Protein AF-A0A0B2VQC7-F1 (afdb_monomer_lite)

Secondary structure (DSSP, 8-state):
----HHHHHHHHTB-TTT--B-SSHHHHHHHHHSHHHHHHHHHH-TT--EEETTTTEEES-HHHHHHHHHSHHHHHHHHHHHHHHHHHHH--S------TT------------------------------

pLDDT: mean 71.39, std 21.69, range [33.34, 95.0]

Radius of gyration: 21.94 Å; chains: 1; bounding box: 39×38×88 Å

Foldseek 3Di:
DPCDPVNVQQVQQADPQVRDGDPHNLRSLVVLLDLVVVVSQCVVDVQDWRANPLVRDIDRDSVVSVVVCVDPVNVVSNVVSVVVVVVVVPDDDDDDDDDPPPPPDPDDDDDPDDDPDDPPDDDDDDDDDDD

Sequence (131 aa):
MVVDEECFLQMMNRCAVCKENYSSIWAKREHDASMIHHVRLQQASVDCEHVCRICKFICKELSEYSKHIDSSVHKEKLAHVRMRRAVFEDISEDSTIPPFEDIVWKQEGRSIERGCKSESSRRGTLSGEIA

Structure (mmCIF, N/CA/C/O backbone):
data_AF-A0A0B2VQC7-F1
#
_entry.id   AF-A0A0B2VQC7-F1
#
loop_
_atom_site.group_PDB
_atom_site.id
_atom_site.type_symbol
_atom_site.label_atom_id
_atom_site.label_alt_id
_atom_site.label_comp_id
_atom_site.label_asym_id
_atom_site.label_entity_id
_atom_site.label_seq_id
_atom_site.pdbx_PDB_ins_code
_atom_site.Cartn_x
_atom_site.Cartn_y
_atom_site.Cartn_z
_atom_site.occupancy
_at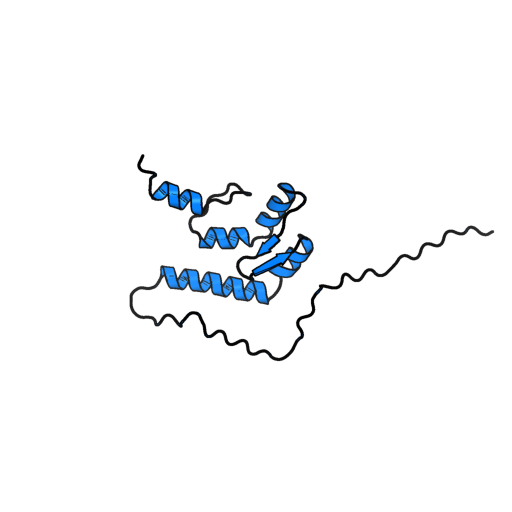om_site.B_iso_or_equiv
_atom_site.auth_seq_id
_atom_site.auth_comp_id
_atom_site.auth_asym_id
_atom_site.auth_atom_id
_atom_site.pdbx_PDB_model_num
ATOM 1 N N . MET A 1 1 ? -8.725 10.895 -30.157 1.00 44.66 1 MET A N 1
ATOM 2 C CA . MET A 1 1 ? -8.247 11.281 -28.815 1.00 44.66 1 MET A CA 1
ATOM 3 C C . MET A 1 1 ? -7.067 10.385 -28.512 1.00 44.66 1 MET A C 1
ATOM 5 O O . MET A 1 1 ? -7.273 9.236 -28.149 1.00 44.66 1 MET A O 1
ATOM 9 N N . VAL A 1 2 ? -5.855 10.850 -28.810 1.00 52.19 2 VAL A N 1
ATOM 10 C CA . VAL A 1 2 ? -4.639 10.126 -28.432 1.00 52.19 2 VAL A CA 1
ATOM 11 C C . VAL A 1 2 ? -4.465 10.448 -26.957 1.00 52.19 2 VAL A C 1
ATOM 13 O O . VAL A 1 2 ? -4.198 11.595 -26.611 1.00 52.19 2 VAL A O 1
ATOM 16 N N . VAL A 1 3 ? -4.788 9.508 -26.074 1.00 52.94 3 VAL A N 1
ATOM 17 C CA . VAL A 1 3 ? -4.297 9.621 -24.702 1.00 52.94 3 VAL A CA 1
ATOM 18 C C . VAL A 1 3 ? -2.798 9.412 -24.813 1.00 52.94 3 VAL A C 1
ATOM 20 O O . VAL A 1 3 ? -2.363 8.336 -25.212 1.00 52.94 3 VAL A O 1
ATOM 23 N N . ASP A 1 4 ? -2.043 10.483 -24.589 1.00 65.75 4 ASP A N 1
ATOM 24 C CA . ASP A 1 4 ? -0.586 10.457 -24.597 1.00 65.75 4 ASP A CA 1
ATOM 25 C C . ASP A 1 4 ? -0.104 9.274 -23.750 1.00 65.75 4 ASP A C 1
ATOM 27 O O . ASP A 1 4 ? -0.580 9.080 -22.625 1.00 65.75 4 ASP A O 1
ATOM 31 N N . GLU A 1 5 ? 0.792 8.450 -24.293 1.00 60.59 5 GLU A N 1
ATOM 32 C CA . GLU A 1 5 ? 1.304 7.253 -23.611 1.00 60.59 5 GLU A CA 1
ATOM 33 C C . GLU A 1 5 ? 1.952 7.630 -22.265 1.00 60.59 5 GLU A C 1
ATOM 35 O O . GLU A 1 5 ? 1.800 6.930 -21.259 1.00 60.59 5 GLU A O 1
ATOM 40 N N . GLU A 1 6 ? 2.535 8.831 -22.203 1.00 61.19 6 GLU A N 1
ATOM 41 C CA . GLU A 1 6 ? 3.035 9.457 -20.980 1.00 61.19 6 GLU A CA 1
ATOM 42 C C . GLU A 1 6 ? 1.928 9.707 -19.941 1.00 61.19 6 GLU A C 1
ATOM 44 O O . GLU A 1 6 ? 2.123 9.468 -18.748 1.00 61.19 6 GLU A O 1
ATOM 49 N N . CYS A 1 7 ? 0.729 10.107 -20.372 1.00 64.50 7 CYS A N 1
ATOM 50 C CA . CYS A 1 7 ? -0.413 10.364 -19.493 1.00 64.50 7 CYS A CA 1
ATOM 51 C C . CYS A 1 7 ? -0.951 9.067 -18.861 1.00 64.50 7 CYS A C 1
ATOM 53 O O . CYS A 1 7 ? -1.346 9.049 -17.690 1.00 64.50 7 CYS A O 1
ATOM 55 N N . PHE A 1 8 ? -0.914 7.954 -19.603 1.00 63.12 8 PHE A N 1
ATOM 56 C CA . PHE A 1 8 ? -1.312 6.642 -19.088 1.00 63.12 8 PHE A CA 1
ATOM 57 C C . PHE A 1 8 ? -0.339 6.128 -18.017 1.00 63.12 8 PHE A C 1
ATOM 59 O O . PHE A 1 8 ? -0.763 5.685 -16.944 1.00 63.12 8 PHE A O 1
ATOM 66 N N . LEU A 1 9 ? 0.970 6.251 -18.255 1.00 63.66 9 LEU A N 1
ATOM 67 C CA . LEU A 1 9 ? 1.993 5.887 -17.270 1.00 63.66 9 LEU A CA 1
ATOM 68 C C . LEU A 1 9 ? 1.904 6.760 -16.009 1.00 63.66 9 LEU A C 1
ATOM 70 O O . LEU A 1 9 ? 2.019 6.256 -14.886 1.00 63.66 9 LEU A O 1
ATOM 74 N N . GLN A 1 10 ? 1.609 8.049 -16.173 1.00 63.91 10 GLN A N 1
ATOM 75 C CA . GLN A 1 10 ? 1.434 8.988 -15.066 1.00 63.91 10 GLN A CA 1
ATOM 76 C C . GLN A 1 10 ? 0.193 8.664 -14.213 1.00 63.91 10 GLN A C 1
ATOM 78 O O . GLN A 1 10 ? 0.244 8.769 -12.987 1.00 63.91 10 GLN A O 1
ATOM 83 N N . MET A 1 11 ? -0.895 8.183 -14.826 1.00 67.25 11 MET A N 1
ATOM 84 C CA . MET A 1 11 ? -2.080 7.689 -14.110 1.00 67.25 11 MET A CA 1
ATOM 85 C C . MET A 1 11 ? -1.753 6.459 -13.248 1.00 67.25 11 MET A C 1
ATOM 87 O O . MET A 1 11 ? -2.153 6.377 -12.084 1.00 67.25 11 MET A O 1
ATOM 91 N N . MET A 1 12 ? -0.995 5.506 -13.793 1.00 75.06 12 MET A N 1
ATOM 92 C CA . MET A 1 12 ? -0.669 4.246 -13.112 1.00 75.06 12 MET A CA 1
ATOM 93 C C . MET A 1 12 ? 0.280 4.446 -11.924 1.00 75.06 12 MET A C 1
ATOM 95 O O . MET A 1 12 ? 0.162 3.752 -10.905 1.00 75.06 12 MET A O 1
ATOM 99 N N . ASN A 1 13 ? 1.155 5.450 -12.009 1.00 86.38 13 ASN A N 1
ATOM 100 C CA . ASN A 1 13 ? 2.127 5.788 -10.972 1.00 86.38 13 ASN A CA 1
ATOM 101 C C . ASN A 1 13 ? 1.636 6.856 -9.984 1.00 86.38 13 ASN A C 1
ATOM 103 O O . ASN A 1 13 ? 2.400 7.280 -9.122 1.00 86.38 13 ASN A O 1
ATOM 107 N N . ARG A 1 14 ? 0.364 7.260 -10.043 1.00 89.88 14 ARG A N 1
ATOM 108 C CA . ARG A 1 14 ? -0.238 8.159 -9.053 1.00 89.88 14 ARG A CA 1
ATOM 109 C C . ARG A 1 14 ? -0.890 7.384 -7.912 1.00 89.88 14 ARG A C 1
ATOM 111 O O . ARG A 1 14 ? -1.577 6.379 -8.129 1.00 89.88 14 ARG A O 1
ATOM 118 N N . CYS A 1 15 ? -0.708 7.846 -6.679 1.00 92.56 15 CYS A N 1
ATOM 119 C CA . CYS A 1 15 ? -1.456 7.347 -5.528 1.00 92.56 15 CYS A CA 1
ATOM 120 C C . CYS A 1 15 ? -2.810 8.062 -5.417 1.00 92.56 15 CYS A C 1
ATOM 122 O O . CYS A 1 15 ? -2.878 9.286 -5.314 1.00 92.56 15 CYS A O 1
ATOM 124 N N . ALA A 1 16 ? -3.907 7.301 -5.398 1.00 89.94 16 ALA A N 1
ATOM 125 C CA . ALA A 1 16 ? -5.255 7.865 -5.323 1.00 89.94 16 ALA A CA 1
ATOM 126 C C . ALA A 1 16 ? -5.569 8.507 -3.960 1.00 89.94 16 ALA A C 1
ATOM 128 O O . ALA A 1 16 ? -6.356 9.452 -3.912 1.00 89.94 16 ALA A O 1
ATOM 129 N N . VAL A 1 17 ? -4.943 8.021 -2.885 1.00 91.44 17 VAL A N 1
ATOM 130 C CA . VAL A 1 17 ? -5.133 8.513 -1.510 1.00 91.44 17 VAL A CA 1
ATOM 131 C C . VAL A 1 17 ? -4.253 9.735 -1.260 1.00 91.44 17 VAL A C 1
ATOM 133 O O . VAL A 1 17 ? -4.744 10.798 -0.904 1.00 91.44 17 VAL A O 1
ATOM 136 N N . CYS A 1 18 ? -2.951 9.604 -1.523 1.00 93.12 18 CYS A N 1
ATOM 137 C CA . CYS A 1 18 ? -1.961 10.642 -1.233 1.00 93.12 18 CYS A CA 1
ATOM 138 C C . CYS A 1 18 ? -1.866 11.726 -2.314 1.00 93.12 18 CYS A C 1
ATOM 140 O O . CYS A 1 18 ? -1.226 12.744 -2.092 1.00 93.12 18 CYS A O 1
ATOM 142 N N . LYS A 1 19 ? -2.472 11.504 -3.489 1.00 91.94 19 LYS A N 1
ATOM 143 C CA . LYS A 1 19 ? -2.429 12.379 -4.677 1.00 91.94 19 LYS A CA 1
ATOM 144 C C . LYS A 1 19 ? -1.026 12.657 -5.238 1.00 91.94 19 LYS A C 1
ATOM 146 O O . LYS A 1 19 ? -0.921 13.442 -6.177 1.00 91.94 19 LYS A O 1
ATOM 151 N N . GLU A 1 20 ? -0.006 11.968 -4.733 1.00 90.50 20 GLU A N 1
ATOM 152 C CA . GLU A 1 20 ? 1.392 12.030 -5.167 1.00 90.50 20 GLU A CA 1
ATOM 153 C C . GLU A 1 20 ? 1.638 11.199 -6.437 1.00 90.50 20 GLU A C 1
ATOM 155 O O . GLU A 1 20 ? 1.024 10.144 -6.629 1.00 90.50 20 GLU A O 1
ATOM 160 N N . ASN A 1 21 ? 2.547 11.683 -7.287 1.00 91.44 21 ASN A N 1
ATOM 161 C CA . ASN A 1 21 ? 3.010 11.007 -8.498 1.00 91.44 21 ASN A CA 1
ATOM 162 C C . ASN A 1 21 ? 4.392 10.395 -8.249 1.00 91.44 21 ASN A C 1
ATOM 164 O O . ASN A 1 21 ? 5.263 11.060 -7.688 1.00 91.44 21 ASN A O 1
ATOM 168 N N . TYR A 1 22 ? 4.607 9.167 -8.716 1.00 88.56 22 TYR A N 1
ATOM 169 C CA . TYR A 1 22 ? 5.895 8.480 -8.635 1.00 88.56 22 TYR A CA 1
ATOM 170 C C . TYR A 1 22 ? 6.512 8.301 -10.022 1.00 88.56 22 TYR A C 1
ATOM 172 O O . TYR A 1 22 ? 5.805 8.180 -11.021 1.00 88.56 22 TYR A O 1
ATOM 180 N N . SER A 1 23 ? 7.843 8.257 -10.082 1.00 84.44 23 SER A N 1
ATOM 181 C CA . SER A 1 23 ? 8.593 8.045 -11.326 1.00 84.44 23 SER A CA 1
ATOM 182 C C . SER A 1 23 ? 8.453 6.625 -11.882 1.00 84.44 23 SER A C 1
ATOM 184 O O . SER A 1 23 ? 8.648 6.411 -13.072 1.00 84.44 23 SER A O 1
ATOM 186 N N . SER A 1 24 ? 8.097 5.647 -11.043 1.00 83.44 24 SER A N 1
ATOM 187 C CA . SER A 1 24 ? 7.913 4.255 -11.456 1.00 83.44 24 SER A CA 1
ATOM 188 C C . SER A 1 24 ? 6.873 3.521 -10.612 1.00 83.44 24 SER A C 1
ATOM 190 O O . SER A 1 24 ? 6.574 3.893 -9.470 1.00 83.44 24 SER A O 1
ATOM 192 N N . ILE A 1 25 ? 6.369 2.406 -11.149 1.00 82.88 25 ILE A N 1
ATOM 193 C CA . ILE A 1 25 ? 5.442 1.520 -10.434 1.00 82.88 25 ILE A CA 1
ATOM 194 C C . ILE A 1 25 ? 6.081 0.928 -9.170 1.00 82.88 25 ILE A C 1
ATOM 196 O O . ILE A 1 25 ? 5.390 0.672 -8.185 1.00 82.88 25 ILE A O 1
ATOM 200 N N . TRP A 1 26 ? 7.403 0.736 -9.166 1.00 83.75 26 TRP A N 1
ATOM 201 C CA . TRP A 1 26 ? 8.147 0.256 -8.003 1.00 83.75 26 TRP A CA 1
ATOM 202 C C . TRP A 1 26 ? 8.239 1.314 -6.908 1.00 83.75 26 TRP A C 1
ATOM 204 O O . TRP A 1 26 ? 7.986 0.995 -5.749 1.00 83.75 26 TRP A O 1
ATOM 214 N N . ALA A 1 27 ? 8.527 2.568 -7.271 1.00 86.69 27 ALA A N 1
ATOM 215 C CA . ALA A 1 27 ? 8.498 3.686 -6.331 1.00 86.69 27 ALA A CA 1
ATOM 216 C C . ALA A 1 27 ? 7.099 3.851 -5.713 1.00 86.69 27 ALA A C 1
ATOM 218 O O . ALA A 1 27 ? 6.971 3.984 -4.497 1.00 86.69 27 ALA A O 1
ATOM 219 N N . LYS A 1 28 ? 6.040 3.708 -6.520 1.00 89.19 28 LYS A N 1
ATOM 220 C CA . LYS A 1 28 ? 4.665 3.682 -6.009 1.00 89.19 28 LYS A CA 1
ATOM 221 C C . LYS A 1 28 ? 4.404 2.503 -5.068 1.00 89.19 28 LYS A C 1
ATOM 223 O O . LYS A 1 28 ? 3.762 2.676 -4.043 1.00 89.19 28 LYS A O 1
ATOM 228 N N . ARG A 1 29 ? 4.882 1.296 -5.384 1.00 88.50 29 ARG A N 1
ATOM 229 C CA . ARG A 1 29 ? 4.704 0.116 -4.513 1.00 88.50 29 ARG A CA 1
ATOM 230 C C . ARG A 1 29 ? 5.398 0.270 -3.164 1.00 88.50 29 ARG A C 1
ATOM 232 O O . ARG A 1 29 ? 4.873 -0.208 -2.165 1.00 88.50 29 ARG A O 1
ATOM 239 N N . GLU A 1 30 ? 6.562 0.908 -3.143 1.00 89.56 30 GLU A N 1
ATOM 240 C CA . GLU A 1 30 ? 7.261 1.239 -1.904 1.00 89.56 30 GLU A CA 1
ATOM 241 C C . GLU A 1 30 ? 6.474 2.271 -1.089 1.00 89.56 30 GLU A C 1
ATOM 243 O O . GLU A 1 30 ? 6.274 2.088 0.111 1.00 89.56 30 GLU A O 1
ATOM 248 N N . HIS A 1 31 ? 5.940 3.299 -1.754 1.00 92.75 31 HIS A N 1
ATOM 249 C CA . HIS A 1 31 ? 5.023 4.242 -1.126 1.00 92.75 31 HIS A CA 1
ATOM 250 C C . HIS A 1 31 ? 3.789 3.549 -0.532 1.00 92.75 31 HIS A C 1
ATOM 252 O O . HIS A 1 31 ? 3.474 3.782 0.634 1.00 92.75 31 HIS A O 1
ATOM 258 N N . ASP A 1 32 ? 3.123 2.680 -1.297 1.00 90.62 32 ASP A N 1
ATOM 259 C CA . ASP A 1 32 ? 1.928 1.945 -0.864 1.00 90.62 32 ASP A CA 1
ATOM 260 C C . ASP A 1 32 ? 2.215 1.048 0.358 1.00 90.62 32 ASP A C 1
ATOM 262 O O . ASP A 1 32 ? 1.286 0.674 1.062 1.00 90.62 32 ASP A O 1
ATOM 266 N N . ALA A 1 33 ? 3.481 0.694 0.620 1.00 91.50 33 ALA A N 1
ATOM 267 C CA . ALA A 1 33 ? 3.888 -0.063 1.803 1.00 91.50 33 ALA A CA 1
ATOM 268 C C . ALA A 1 33 ? 4.280 0.825 3.003 1.00 91.50 33 ALA A C 1
ATOM 270 O O . ALA A 1 33 ? 4.434 0.308 4.112 1.00 91.50 33 ALA A O 1
ATOM 271 N N . SER A 1 34 ? 4.456 2.134 2.800 1.00 92.31 34 SER A N 1
ATOM 272 C CA . SER A 1 34 ? 4.958 3.069 3.810 1.00 92.31 34 SER A CA 1
ATOM 273 C C . SER A 1 34 ? 3.926 3.397 4.891 1.00 92.31 34 SER A C 1
ATOM 275 O O . SER A 1 34 ? 2.728 3.499 4.630 1.00 92.31 34 SER A O 1
ATOM 277 N N . MET A 1 35 ? 4.394 3.665 6.114 1.00 94.81 35 MET A N 1
ATOM 278 C CA . MET A 1 35 ? 3.501 4.060 7.209 1.00 94.81 35 MET A CA 1
ATOM 279 C C . MET A 1 35 ? 2.741 5.364 6.913 1.00 94.81 35 MET A C 1
ATOM 281 O O . MET A 1 35 ? 1.569 5.493 7.253 1.00 94.81 35 MET A O 1
ATOM 285 N N . ILE A 1 36 ? 3.378 6.314 6.221 1.00 94.44 36 ILE A N 1
ATOM 286 C CA . ILE A 1 36 ? 2.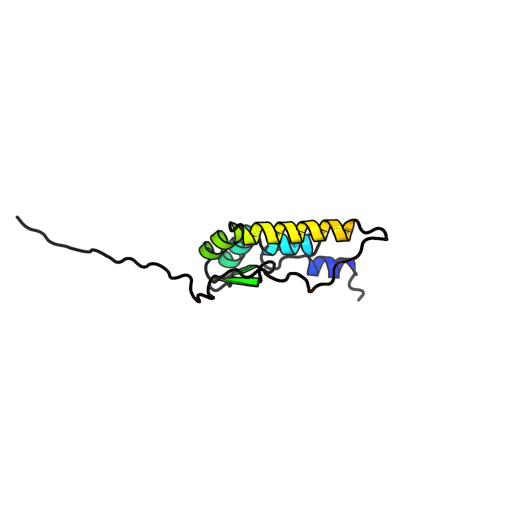769 7.605 5.864 1.00 94.44 36 ILE A CA 1
ATOM 287 C C . ILE A 1 36 ? 1.524 7.397 4.993 1.00 94.44 36 ILE A C 1
ATOM 289 O O . ILE A 1 36 ? 0.498 8.044 5.216 1.00 94.44 36 ILE A O 1
ATOM 293 N N . HIS A 1 37 ? 1.594 6.473 4.030 1.00 94.50 37 HIS A N 1
ATOM 294 C CA . HIS A 1 37 ? 0.451 6.110 3.199 1.00 94.50 37 HIS A CA 1
ATOM 295 C C . HIS A 1 37 ? -0.720 5.612 4.052 1.00 94.50 37 HIS A C 1
ATOM 297 O O . HIS A 1 37 ? -1.846 6.078 3.892 1.00 94.50 37 HIS A O 1
ATOM 303 N N . HIS A 1 38 ? -0.454 4.708 4.994 1.00 93.94 38 HIS A N 1
ATOM 304 C CA . HIS A 1 38 ? -1.493 4.099 5.818 1.00 93.94 38 HIS A CA 1
ATOM 305 C C . HI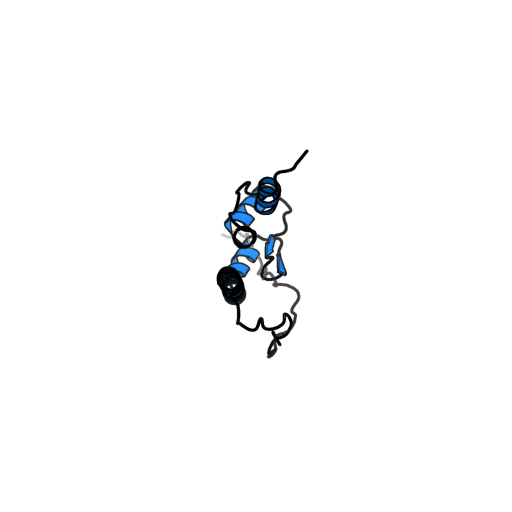S A 1 38 ? -2.107 5.052 6.848 1.00 93.94 38 HIS A C 1
ATOM 307 O O . HIS A 1 38 ? -3.308 4.966 7.096 1.00 93.94 38 HIS A O 1
ATOM 313 N N . VAL A 1 39 ? -1.337 6.007 7.378 1.00 94.19 39 VAL A N 1
ATOM 314 C CA . VAL A 1 39 ? -1.880 7.102 8.200 1.00 94.19 39 VAL A CA 1
ATOM 315 C C . VAL A 1 39 ? -2.871 7.936 7.385 1.00 94.19 39 VAL A C 1
ATOM 317 O O . VAL A 1 39 ? -3.989 8.185 7.830 1.00 94.19 39 VAL A O 1
ATOM 320 N N . ARG A 1 40 ? -2.495 8.332 6.161 1.00 95.00 40 ARG A N 1
ATOM 321 C CA . ARG A 1 40 ? -3.380 9.096 5.265 1.00 95.00 40 ARG A CA 1
ATOM 322 C C . ARG A 1 40 ? -4.605 8.288 4.835 1.00 95.00 40 ARG A C 1
ATOM 324 O O . ARG A 1 40 ? -5.687 8.849 4.707 1.00 95.00 40 ARG A O 1
ATOM 331 N N . LEU A 1 41 ? -4.449 6.980 4.637 1.00 94.38 41 LEU A N 1
ATOM 332 C CA . LEU A 1 41 ? -5.549 6.074 4.310 1.00 94.38 41 LEU A CA 1
ATOM 333 C C . LEU A 1 41 ? -6.600 6.043 5.427 1.00 94.38 41 LEU A C 1
ATOM 335 O O . LEU A 1 41 ? -7.784 6.192 5.137 1.00 94.38 41 LEU A O 1
ATOM 339 N N . GLN A 1 42 ? -6.168 5.935 6.685 1.00 93.12 42 GLN A N 1
ATOM 340 C CA . GLN A 1 42 ? -7.066 5.932 7.844 1.00 93.12 42 GLN A CA 1
ATOM 341 C C . GLN A 1 42 ? -7.729 7.294 8.089 1.00 93.12 42 GLN A C 1
ATOM 343 O O . GLN A 1 42 ? -8.866 7.371 8.541 1.00 93.12 42 GLN A O 1
ATOM 348 N N . GLN A 1 43 ? -7.047 8.391 7.753 1.00 91.94 43 GLN A N 1
ATOM 349 C CA . GLN A 1 43 ? -7.653 9.726 7.785 1.00 91.94 43 GLN A CA 1
ATOM 350 C C . GLN A 1 43 ? -8.723 9.905 6.701 1.00 91.94 43 GLN A C 1
ATOM 352 O O . GLN A 1 43 ? -9.687 10.638 6.903 1.00 91.94 43 GLN A O 1
ATOM 357 N N . ALA A 1 44 ? -8.550 9.257 5.547 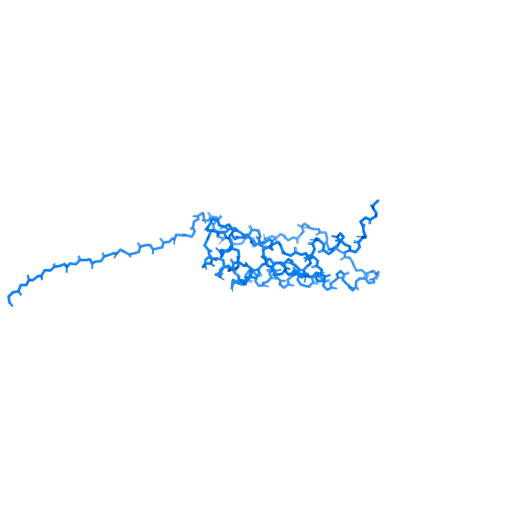1.00 90.75 44 ALA A N 1
ATOM 358 C CA . ALA A 1 44 ? -9.486 9.342 4.432 1.00 90.75 44 ALA A CA 1
ATOM 359 C C . ALA A 1 44 ? -10.702 8.412 4.588 1.00 90.75 44 ALA A C 1
ATOM 361 O O . ALA A 1 44 ? -11.751 8.693 4.010 1.00 90.75 44 ALA A O 1
ATOM 362 N N . SER A 1 45 ? -10.575 7.310 5.333 1.00 88.69 45 SER A N 1
ATOM 363 C CA . SER A 1 45 ? -11.653 6.348 5.568 1.00 88.69 45 SER A CA 1
ATOM 364 C C . SER A 1 45 ? -11.558 5.731 6.960 1.00 88.69 45 SER A C 1
ATOM 366 O O . SER A 1 45 ? -10.517 5.201 7.338 1.00 88.69 45 SER A O 1
ATOM 368 N N . VAL A 1 46 ? -12.679 5.752 7.686 1.00 82.62 46 VAL A N 1
ATOM 369 C CA . VAL A 1 46 ? -12.799 5.194 9.043 1.00 82.62 46 VAL A CA 1
ATOM 370 C C . VAL A 1 46 ? -12.674 3.665 9.040 1.00 82.62 46 VAL A C 1
ATOM 372 O O . VAL A 1 46 ? -12.052 3.105 9.937 1.00 82.62 46 VAL A O 1
ATOM 375 N N . ASP A 1 47 ? -13.191 3.003 8.002 1.00 85.25 47 ASP A N 1
ATOM 376 C CA . ASP A 1 47 ? -13.159 1.546 7.834 1.00 85.25 47 ASP A CA 1
ATOM 377 C C . ASP A 1 47 ? -12.203 1.151 6.698 1.00 85.25 47 ASP A C 1
ATOM 379 O O . ASP A 1 47 ? -12.603 0.581 5.681 1.00 85.25 47 ASP A O 1
ATOM 383 N N . CYS A 1 48 ? -10.925 1.516 6.816 1.00 87.50 48 CYS A N 1
ATOM 384 C CA . CYS A 1 48 ? -9.913 1.116 5.841 1.00 87.50 48 CYS A CA 1
ATOM 385 C C . CYS A 1 48 ? -9.197 -0.184 6.231 1.00 87.50 48 CYS A C 1
ATOM 387 O O . CYS A 1 48 ? -8.863 -0.408 7.392 1.00 87.50 48 CYS A O 1
ATOM 389 N N . GLU A 1 49 ? -8.881 -1.012 5.235 1.00 93.12 49 GLU A N 1
ATOM 390 C CA . GLU A 1 49 ? -7.968 -2.145 5.398 1.00 93.12 49 GLU A CA 1
ATOM 391 C C . GLU A 1 49 ? -6.546 -1.744 4.992 1.00 93.12 49 GLU A C 1
ATOM 393 O O . GLU A 1 49 ? -6.315 -1.147 3.936 1.00 93.12 49 GLU A O 1
ATOM 398 N N . HIS A 1 50 ? -5.569 -2.103 5.819 1.00 92.38 50 HIS A N 1
ATOM 399 C CA . HIS A 1 50 ? -4.157 -1.868 5.556 1.00 92.38 50 HIS A CA 1
ATOM 400 C C . HIS A 1 50 ? -3.564 -3.080 4.842 1.00 92.38 50 HIS A C 1
ATOM 402 O O . HIS A 1 50 ? -3.447 -4.159 5.421 1.00 92.38 50 HIS A O 1
ATOM 408 N N . VAL A 1 51 ? -3.180 -2.903 3.576 1.00 93.19 51 VAL A N 1
ATOM 409 C CA . VAL A 1 51 ? -2.683 -3.991 2.724 1.00 93.19 51 VAL A CA 1
ATOM 410 C C . VAL A 1 51 ? -1.219 -3.773 2.353 1.00 93.19 51 VAL A C 1
ATOM 412 O O . VAL A 1 51 ? -0.895 -2.905 1.546 1.00 93.19 51 VAL A O 1
ATOM 415 N N . CYS A 1 52 ? -0.334 -4.645 2.837 1.00 91.19 52 CYS A N 1
ATOM 416 C CA . CYS A 1 52 ? 1.045 -4.706 2.364 1.00 91.19 52 CYS A CA 1
ATOM 417 C C . CYS A 1 52 ? 1.132 -5.602 1.123 1.00 91.19 52 CYS A C 1
ATOM 419 O O . CYS A 1 52 ? 1.137 -6.834 1.213 1.00 91.19 52 CYS A O 1
ATOM 421 N N . ARG A 1 53 ? 1.277 -5.010 -0.066 1.00 89.12 53 ARG A N 1
ATOM 422 C CA . ARG A 1 53 ? 1.362 -5.779 -1.325 1.00 89.12 53 ARG A CA 1
ATOM 423 C C . ARG A 1 53 ? 2.649 -6.591 -1.489 1.00 89.12 53 ARG A C 1
ATOM 425 O O . ARG A 1 53 ? 2.643 -7.533 -2.287 1.00 89.12 53 ARG A O 1
ATOM 432 N N . ILE A 1 54 ? 3.705 -6.234 -0.753 1.00 87.75 54 ILE A N 1
ATOM 433 C CA . ILE A 1 54 ? 5.002 -6.931 -0.725 1.00 87.75 54 ILE A CA 1
ATOM 434 C C . ILE A 1 54 ? 4.865 -8.254 0.029 1.00 87.75 54 ILE A C 1
ATOM 436 O O . ILE A 1 54 ? 5.282 -9.300 -0.460 1.00 87.75 54 ILE A O 1
ATOM 440 N N . CYS A 1 55 ? 4.233 -8.214 1.202 1.00 88.06 55 CYS A N 1
ATOM 441 C CA . CYS A 1 55 ? 4.097 -9.381 2.067 1.00 88.06 55 CYS A CA 1
ATOM 442 C C . CYS A 1 55 ? 2.774 -10.135 1.889 1.00 88.06 55 CYS A C 1
ATOM 444 O O . CYS A 1 55 ? 2.640 -11.217 2.450 1.00 88.06 55 CYS A O 1
ATOM 446 N N . LYS A 1 56 ? 1.818 -9.569 1.136 1.00 89.50 56 LYS A N 1
ATOM 447 C CA . LYS A 1 56 ? 0.410 -10.009 1.075 1.00 89.50 56 LYS A CA 1
ATOM 448 C C . LYS A 1 56 ? -0.261 -10.031 2.456 1.00 89.50 56 LYS A C 1
ATOM 450 O O . LYS A 1 56 ? -1.155 -10.829 2.704 1.00 89.50 56 LYS A O 1
ATOM 455 N N . PHE A 1 57 ? 0.192 -9.149 3.345 1.00 90.56 57 PHE A N 1
ATOM 456 C CA . PHE A 1 57 ? -0.336 -8.993 4.697 1.00 90.56 57 PHE A CA 1
ATOM 457 C C . PHE A 1 57 ? -1.501 -7.999 4.691 1.00 90.56 57 PHE A C 1
ATOM 459 O O . PHE A 1 57 ? -1.425 -6.984 3.995 1.00 90.56 57 PHE A O 1
ATOM 466 N N . ILE A 1 58 ? -2.557 -8.298 5.448 1.00 93.00 58 ILE A N 1
ATOM 467 C CA . ILE A 1 58 ? -3.760 -7.469 5.567 1.00 93.00 58 ILE A CA 1
ATOM 468 C C . ILE A 1 58 ? -4.106 -7.350 7.049 1.00 93.00 58 ILE A C 1
ATOM 470 O O . ILE A 1 58 ? -4.172 -8.366 7.739 1.00 93.00 58 ILE A O 1
ATOM 474 N N . CYS A 1 59 ? -4.353 -6.133 7.525 1.00 93.25 59 CYS A N 1
ATOM 475 C CA . CYS A 1 59 ? -4.846 -5.878 8.876 1.00 93.25 59 CYS A CA 1
ATOM 476 C C . CYS A 1 59 ? -5.826 -4.699 8.902 1.00 93.25 59 CYS A C 1
ATOM 478 O O . CYS A 1 59 ? -5.886 -3.902 7.964 1.00 93.25 59 CYS A O 1
ATOM 480 N N . LYS A 1 60 ? -6.601 -4.586 9.985 1.00 91.38 60 LYS A N 1
ATOM 481 C CA . LYS A 1 60 ? -7.534 -3.463 10.196 1.00 91.38 60 LYS A CA 1
ATOM 482 C C . LYS A 1 60 ? -6.936 -2.332 11.022 1.00 91.38 60 LYS A C 1
ATOM 484 O O . LYS A 1 60 ? -7.374 -1.197 10.903 1.00 91.38 60 LYS A O 1
ATOM 489 N N . GLU A 1 61 ? -5.946 -2.635 11.856 1.00 90.94 61 GLU A N 1
ATOM 490 C CA . GLU A 1 61 ? -5.353 -1.651 12.755 1.00 90.94 61 GLU A CA 1
ATOM 491 C C . GLU A 1 61 ? -4.014 -1.136 12.223 1.00 90.94 61 GLU A C 1
ATOM 493 O O . GLU A 1 61 ? -3.132 -1.906 11.830 1.00 90.94 61 GLU A O 1
ATOM 498 N N . LEU A 1 62 ? -3.828 0.182 12.288 1.00 92.75 62 LEU A N 1
ATOM 499 C CA . LEU A 1 62 ? -2.574 0.840 11.922 1.00 92.75 62 LEU A CA 1
ATOM 500 C C . LEU A 1 62 ? -1.410 0.430 12.843 1.00 92.75 62 LEU A C 1
ATOM 502 O O . LEU A 1 62 ? -0.268 0.307 12.401 1.00 92.75 62 LEU A O 1
ATOM 506 N N . SER A 1 63 ? -1.696 0.175 14.122 1.00 93.38 63 SER A N 1
ATOM 507 C CA . SER A 1 63 ? -0.712 -0.290 15.109 1.00 93.38 63 SER A CA 1
ATOM 508 C C . SER A 1 63 ? -0.158 -1.678 14.760 1.00 93.38 63 SER A C 1
ATOM 510 O O . SER A 1 63 ? 1.044 -1.920 14.887 1.00 93.38 63 SER A O 1
ATOM 512 N N . GLU A 1 64 ? -1.013 -2.578 14.273 1.00 94.19 64 GLU A N 1
ATOM 513 C CA . GLU A 1 64 ? -0.627 -3.896 13.771 1.00 94.19 64 GLU A CA 1
ATOM 514 C C . GLU A 1 64 ? 0.219 -3.765 12.500 1.00 94.19 64 GLU A C 1
ATOM 516 O O . GLU A 1 64 ? 1.273 -4.396 12.386 1.00 94.19 64 GLU A O 1
ATOM 521 N N . TYR A 1 65 ? -0.171 -2.858 11.599 1.00 94.56 65 TYR A N 1
ATOM 522 C CA . TYR A 1 65 ? 0.617 -2.550 10.410 1.00 94.56 65 TYR A CA 1
ATOM 523 C C . TYR A 1 65 ? 2.017 -2.007 10.758 1.00 94.56 65 TYR A C 1
ATOM 525 O O . TYR A 1 65 ? 2.997 -2.347 10.097 1.00 94.56 65 TYR A O 1
ATOM 533 N N . SER A 1 66 ? 2.150 -1.216 11.829 1.00 94.81 66 SER A N 1
ATOM 534 C CA . SER A 1 66 ? 3.453 -0.710 12.295 1.00 94.81 66 SER A CA 1
ATOM 535 C C . SER A 1 66 ? 4.382 -1.838 12.707 1.00 94.81 66 SER A C 1
ATOM 537 O O . SER A 1 66 ? 5.511 -1.927 12.228 1.00 94.81 66 SER A O 1
ATOM 539 N N . LYS A 1 67 ? 3.880 -2.760 13.530 1.00 94.75 67 LYS A N 1
ATOM 540 C CA . LYS A 1 67 ? 4.642 -3.944 13.943 1.00 94.75 67 LYS A CA 1
ATOM 541 C C . LYS A 1 67 ? 5.025 -4.804 12.738 1.00 94.75 67 LYS A C 1
ATOM 543 O O . LYS A 1 67 ? 6.123 -5.357 12.702 1.00 94.75 67 LYS A O 1
ATOM 548 N N . HIS A 1 68 ? 4.141 -4.895 11.742 1.00 94.19 68 HIS A N 1
ATOM 549 C CA . HIS A 1 68 ? 4.414 -5.609 10.501 1.00 94.19 68 HIS A CA 1
ATOM 550 C C . HIS A 1 68 ? 5.620 -5.025 9.749 1.00 94.19 68 HIS A C 1
ATOM 552 O O . HIS A 1 68 ? 6.535 -5.783 9.420 1.00 94.19 68 HIS A O 1
ATOM 558 N N . ILE A 1 69 ? 5.661 -3.713 9.492 1.00 93.19 69 ILE A N 1
ATOM 559 C CA . ILE A 1 69 ? 6.759 -3.108 8.712 1.00 93.19 69 ILE A CA 1
ATOM 560 C C . ILE A 1 69 ? 8.096 -3.091 9.464 1.00 93.19 69 ILE A C 1
ATOM 562 O O . ILE A 1 69 ? 9.159 -3.130 8.843 1.00 93.19 69 ILE A O 1
ATOM 566 N N . ASP A 1 70 ? 8.052 -3.099 10.797 1.00 93.00 70 ASP A N 1
ATOM 567 C CA . ASP A 1 70 ? 9.247 -3.175 11.636 1.00 93.00 70 ASP A CA 1
ATOM 568 C C . ASP A 1 70 ? 9.849 -4.583 11.707 1.00 93.00 70 ASP A C 1
ATOM 570 O O . ASP A 1 70 ? 11.028 -4.727 12.062 1.00 93.00 70 ASP A O 1
ATOM 574 N N . SER A 1 71 ? 9.082 -5.609 11.324 1.00 93.38 71 SER A N 1
ATOM 575 C CA . SER A 1 71 ? 9.538 -6.997 11.311 1.00 93.38 71 SER A CA 1
ATOM 576 C C . SER A 1 71 ? 10.718 -7.216 10.357 1.00 93.38 71 SER A C 1
ATOM 578 O O . SER A 1 71 ? 10.799 -6.636 9.270 1.00 93.38 71 SER A O 1
ATOM 580 N N . SER A 1 72 ? 11.634 -8.107 10.747 1.00 91.75 72 SER A N 1
ATOM 581 C CA . SER A 1 72 ? 12.766 -8.517 9.904 1.00 91.75 72 SER A CA 1
ATOM 582 C C . SER A 1 72 ? 12.300 -9.094 8.566 1.00 91.75 72 SER A C 1
ATOM 584 O O . SER A 1 72 ? 12.860 -8.755 7.529 1.00 91.75 72 SER A O 1
ATOM 586 N N . VAL A 1 73 ? 11.212 -9.870 8.579 1.00 91.06 73 VAL A N 1
ATOM 587 C CA . VAL A 1 73 ? 10.609 -1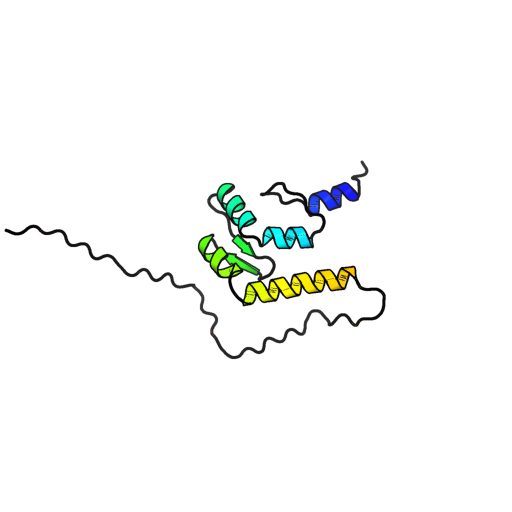0.476 7.382 1.00 91.06 73 VAL A CA 1
ATOM 588 C C . VAL A 1 73 ? 10.179 -9.417 6.368 1.00 91.06 73 VAL A C 1
ATOM 590 O O . VAL A 1 73 ? 10.413 -9.575 5.170 1.00 91.06 73 VAL A O 1
ATOM 593 N N . HIS A 1 74 ? 9.547 -8.331 6.824 1.00 91.12 74 HIS A N 1
ATOM 594 C CA . HIS A 1 74 ? 9.162 -7.241 5.932 1.00 91.12 74 HIS A CA 1
ATOM 595 C C . HIS A 1 74 ? 10.397 -6.543 5.351 1.00 91.12 74 HIS A C 1
ATOM 597 O O . HIS A 1 74 ? 10.474 -6.345 4.139 1.00 91.12 74 HIS A O 1
ATOM 603 N N . LYS A 1 75 ? 11.376 -6.209 6.199 1.00 90.94 75 LYS A N 1
ATOM 604 C CA . LYS A 1 75 ? 12.611 -5.515 5.797 1.00 90.94 75 LYS A CA 1
ATOM 605 C C . LYS A 1 75 ? 13.418 -6.311 4.772 1.00 90.94 75 LYS A C 1
ATOM 607 O O . LYS A 1 75 ? 13.862 -5.742 3.778 1.00 90.94 75 LYS A O 1
ATOM 612 N N . GLU A 1 76 ? 13.547 -7.618 4.972 1.00 90.06 76 GLU A N 1
ATOM 613 C CA . GLU A 1 76 ? 14.218 -8.528 4.042 1.00 90.06 76 GLU A CA 1
ATOM 614 C C . GLU A 1 76 ? 13.477 -8.592 2.701 1.00 90.06 76 GLU A C 1
ATOM 616 O O . GLU A 1 76 ? 14.060 -8.324 1.651 1.00 90.06 76 GLU A O 1
ATOM 621 N N . LYS A 1 77 ? 12.159 -8.832 2.714 1.00 87.25 77 LYS A N 1
ATOM 622 C CA . LYS A 1 77 ? 11.350 -8.847 1.483 1.00 87.25 77 LYS A CA 1
ATOM 623 C C . LYS A 1 77 ? 11.407 -7.516 0.735 1.00 87.25 77 LYS A C 1
ATOM 625 O O . LYS A 1 77 ? 11.492 -7.511 -0.493 1.00 87.25 77 LYS A O 1
ATOM 630 N N . LEU A 1 78 ? 11.384 -6.393 1.451 1.00 87.81 78 LEU A N 1
ATOM 631 C CA . LEU A 1 78 ? 11.528 -5.062 0.868 1.00 87.81 78 LEU A CA 1
ATOM 632 C C . LEU A 1 78 ? 12.910 -4.883 0.223 1.00 87.81 78 LEU A C 1
ATOM 634 O O . LEU A 1 78 ? 12.992 -4.378 -0.897 1.00 87.81 78 LEU A O 1
ATOM 638 N N . ALA A 1 79 ? 13.982 -5.343 0.875 1.00 87.75 79 ALA A N 1
ATOM 639 C CA . ALA A 1 79 ? 15.328 -5.329 0.306 1.00 87.75 79 ALA A CA 1
ATOM 640 C C . ALA A 1 79 ? 15.408 -6.162 -0.985 1.00 87.75 79 ALA A C 1
ATOM 642 O O . ALA A 1 79 ? 15.898 -5.661 -1.994 1.00 87.75 79 ALA A O 1
ATOM 643 N N . HIS A 1 80 ? 14.830 -7.368 -1.013 1.00 83.81 80 HIS A N 1
ATOM 644 C CA . HIS A 1 80 ? 14.763 -8.192 -2.228 1.00 83.81 80 HIS A CA 1
ATOM 645 C C . HIS A 1 80 ? 13.976 -7.532 -3.365 1.00 83.81 80 HIS A C 1
ATOM 647 O O . HIS A 1 80 ? 14.344 -7.658 -4.534 1.00 83.81 80 HIS A O 1
ATOM 653 N N . VAL A 1 81 ? 12.882 -6.832 -3.053 1.00 82.00 81 VAL A N 1
ATOM 654 C CA . VAL A 1 81 ? 12.119 -6.070 -4.054 1.00 82.00 81 VAL A CA 1
ATOM 655 C C . VAL A 1 81 ? 12.962 -4.926 -4.622 1.00 82.00 81 VAL A C 1
ATOM 657 O O . VAL A 1 81 ? 12.979 -4.733 -5.837 1.00 82.00 81 VAL A O 1
ATOM 660 N N . ARG A 1 82 ? 13.703 -4.206 -3.772 1.00 82.88 82 ARG A N 1
ATOM 661 C CA . ARG A 1 82 ? 14.607 -3.127 -4.199 1.00 82.88 82 ARG A CA 1
ATOM 662 C C . ARG A 1 82 ? 15.788 -3.643 -5.024 1.00 82.88 82 ARG A C 1
ATOM 664 O O . ARG A 1 82 ? 16.111 -3.032 -6.035 1.00 82.88 82 ARG A O 1
ATOM 671 N N . MET A 1 83 ? 16.377 -4.780 -4.652 1.00 77.44 83 MET A N 1
ATOM 672 C CA . MET A 1 83 ? 17.446 -5.424 -5.427 1.00 77.44 83 MET A CA 1
ATOM 673 C C . MET A 1 83 ? 16.952 -5.872 -6.801 1.00 77.44 83 MET A C 1
ATOM 675 O O . MET A 1 83 ? 17.607 -5.598 -7.797 1.00 77.44 83 MET A O 1
ATOM 679 N N . ARG A 1 84 ? 15.765 -6.489 -6.888 1.00 68.38 84 ARG A N 1
ATOM 680 C CA . ARG A 1 84 ? 15.187 -6.844 -8.192 1.00 68.38 84 ARG A CA 1
ATOM 681 C C . ARG A 1 84 ? 14.952 -5.623 -9.075 1.00 68.38 84 ARG A C 1
ATOM 683 O O . ARG A 1 84 ? 15.193 -5.721 -10.268 1.00 68.38 84 ARG A O 1
ATOM 690 N N . ARG A 1 85 ? 14.537 -4.478 -8.517 1.00 65.50 85 ARG A N 1
ATOM 691 C CA . ARG A 1 85 ? 14.436 -3.227 -9.289 1.00 65.50 85 ARG A CA 1
ATOM 692 C C . ARG A 1 85 ? 15.776 -2.849 -9.929 1.00 65.50 85 ARG A C 1
ATOM 694 O O . ARG A 1 85 ? 15.785 -2.563 -11.115 1.00 65.50 85 ARG A O 1
ATOM 701 N N . ALA A 1 86 ? 16.870 -2.908 -9.167 1.00 58.44 86 ALA A N 1
ATOM 702 C CA . ALA A 1 86 ? 18.209 -2.619 -9.687 1.00 58.44 86 ALA A CA 1
ATOM 703 C C . ALA A 1 86 ? 18.623 -3.605 -10.794 1.00 58.44 86 ALA A C 1
ATOM 705 O O . ALA A 1 86 ? 19.127 -3.190 -11.825 1.00 58.44 86 ALA A O 1
ATOM 706 N N . VAL A 1 87 ? 18.310 -4.896 -10.636 1.00 54.91 87 VAL A N 1
ATOM 707 C CA . VAL A 1 87 ? 18.605 -5.908 -11.664 1.00 54.91 87 VAL A CA 1
ATOM 708 C C . VAL A 1 87 ? 17.838 -5.638 -12.966 1.00 54.91 87 VAL A C 1
ATOM 710 O O . VAL A 1 87 ? 18.417 -5.762 -14.030 1.00 54.91 87 VAL A O 1
ATOM 713 N N . PHE A 1 88 ? 16.569 -5.217 -12.928 1.00 50.12 88 PHE A N 1
ATOM 714 C CA . PHE A 1 88 ? 15.826 -4.904 -14.163 1.00 50.12 88 PHE A CA 1
ATOM 715 C C . PHE A 1 88 ? 16.280 -3.614 -14.864 1.00 50.12 88 PHE A C 1
ATOM 717 O O . PHE A 1 88 ? 16.069 -3.495 -16.067 1.00 50.12 88 PHE A O 1
ATOM 724 N N . GLU A 1 89 ? 16.866 -2.662 -14.137 1.00 52.41 89 GLU A N 1
ATOM 725 C CA . GLU A 1 89 ? 17.386 -1.414 -14.713 1.00 52.41 89 GLU A CA 1
ATOM 726 C C . GLU A 1 89 ? 18.815 -1.580 -15.286 1.00 52.41 89 GLU A C 1
ATOM 728 O O . GLU A 1 89 ? 19.189 -0.791 -16.149 1.00 52.41 89 GLU A O 1
ATOM 733 N N . ASP A 1 90 ? 19.546 -2.648 -14.915 1.00 42.72 90 ASP A N 1
ATOM 734 C CA . ASP A 1 90 ? 20.937 -2.918 -15.338 1.00 42.72 90 ASP A CA 1
ATOM 735 C C . ASP A 1 90 ? 21.141 -4.181 -16.220 1.00 42.72 90 ASP A C 1
ATOM 737 O O . ASP A 1 90 ? 22.284 -4.541 -16.507 1.00 42.72 90 ASP A O 1
ATOM 741 N N . ILE A 1 91 ? 20.095 -4.879 -16.696 1.00 47.50 91 ILE A N 1
ATOM 742 C CA . ILE A 1 91 ? 20.286 -6.006 -17.642 1.00 47.50 91 ILE A CA 1
ATOM 743 C C . ILE A 1 91 ? 20.576 -5.467 -19.054 1.00 47.50 91 ILE A C 1
ATOM 745 O O . ILE A 1 91 ? 19.690 -5.338 -19.899 1.00 47.50 91 ILE A O 1
ATOM 749 N N . SER A 1 92 ? 21.853 -5.193 -19.321 1.00 46.31 92 SER A N 1
ATOM 750 C CA . SER A 1 92 ? 22.462 -5.594 -20.590 1.00 46.31 92 SER A CA 1
ATOM 751 C C . SER A 1 92 ? 22.520 -7.125 -20.647 1.00 46.31 92 SER A C 1
ATOM 753 O O . SER A 1 92 ? 22.711 -7.765 -19.616 1.00 46.31 92 SER A O 1
ATOM 755 N N . GLU A 1 93 ? 22.324 -7.690 -21.838 1.00 52.94 93 GLU A N 1
ATOM 756 C CA . GLU A 1 93 ? 22.344 -9.125 -22.160 1.00 52.94 93 GLU A CA 1
ATOM 757 C C . GLU A 1 93 ? 23.333 -9.967 -21.326 1.00 52.94 93 GLU A C 1
ATOM 759 O O . GLU A 1 93 ? 24.478 -9.574 -21.132 1.00 52.94 93 GLU A O 1
ATOM 764 N N . ASP A 1 94 ? 22.888 -11.168 -20.939 1.00 50.91 94 ASP A N 1
ATOM 765 C CA . ASP A 1 94 ? 23.636 -12.231 -20.241 1.00 50.91 94 ASP A CA 1
ATOM 766 C C . ASP A 1 94 ? 23.604 -12.214 -18.704 1.00 50.91 94 ASP A C 1
ATOM 768 O O . ASP A 1 94 ? 24.588 -11.954 -18.018 1.00 50.91 94 ASP A O 1
ATOM 772 N N . SER A 1 95 ? 22.449 -12.555 -18.127 1.00 42.62 95 SER A N 1
ATOM 773 C CA . SER A 1 95 ? 22.368 -13.086 -16.760 1.00 42.62 95 SER A CA 1
ATOM 774 C C . SER A 1 95 ? 21.063 -13.850 -16.574 1.00 42.62 95 SER A C 1
ATOM 776 O O . SER A 1 95 ? 19.978 -13.271 -16.550 1.00 42.62 95 SER A O 1
ATOM 778 N N . THR A 1 96 ? 21.181 -15.168 -16.448 1.00 50.69 96 THR A N 1
ATOM 779 C CA . THR A 1 96 ? 20.124 -16.133 -16.137 1.00 50.69 96 THR A CA 1
ATOM 780 C C . THR A 1 96 ? 19.149 -15.601 -15.087 1.00 50.69 96 THR A C 1
ATOM 782 O O . THR A 1 96 ? 19.468 -15.531 -13.903 1.00 50.69 96 THR A O 1
ATOM 785 N N . ILE A 1 97 ? 17.939 -15.260 -15.530 1.00 53.47 97 ILE A N 1
ATOM 786 C CA . ILE A 1 97 ? 16.786 -14.990 -14.671 1.00 53.47 97 ILE A CA 1
ATOM 787 C C . ILE A 1 97 ? 16.453 -16.312 -13.960 1.00 53.47 97 ILE A C 1
ATOM 789 O O . ILE A 1 97 ? 16.016 -17.244 -14.641 1.00 53.47 97 ILE A O 1
ATOM 793 N N . PRO A 1 98 ? 16.646 -16.463 -12.633 1.00 45.09 98 PRO A N 1
ATOM 794 C CA . PRO A 1 98 ? 16.156 -17.657 -11.964 1.00 45.09 98 PRO A CA 1
ATOM 795 C C . PRO A 1 98 ? 14.616 -17.674 -12.057 1.00 45.09 98 PRO A C 1
ATOM 797 O O . PRO A 1 98 ? 13.980 -16.646 -11.780 1.00 45.09 98 PRO A O 1
ATOM 800 N N . PRO A 1 99 ? 14.006 -18.798 -12.480 1.00 43.41 99 PRO A N 1
ATOM 801 C CA . PRO A 1 99 ? 12.562 -18.924 -12.634 1.00 43.41 99 PRO A CA 1
ATOM 802 C C . PRO A 1 99 ? 11.809 -18.616 -11.341 1.00 43.41 99 PRO A C 1
ATOM 804 O O . PRO A 1 99 ? 12.311 -18.791 -10.233 1.00 43.41 99 PRO A O 1
ATOM 807 N N . PHE A 1 100 ? 10.565 -18.173 -11.507 1.00 48.62 100 PHE A N 1
ATOM 808 C CA . PHE A 1 100 ? 9.718 -17.566 -10.481 1.00 48.62 100 PHE A CA 1
ATOM 809 C C . PHE A 1 100 ? 9.339 -18.479 -9.286 1.00 48.62 100 PHE A C 1
ATOM 811 O O . PHE A 1 100 ? 8.677 -17.999 -8.365 1.00 48.62 100 PHE A O 1
ATOM 818 N N . GLU A 1 101 ? 9.783 -19.742 -9.240 1.00 49.88 101 GLU A N 1
ATOM 819 C CA . GLU A 1 101 ? 9.213 -20.773 -8.353 1.00 49.88 101 GLU A CA 1
ATOM 820 C C . GLU A 1 101 ? 10.162 -21.413 -7.320 1.00 49.88 101 GLU A C 1
ATOM 822 O O . GLU A 1 101 ? 9.669 -22.095 -6.428 1.00 49.88 101 GLU A O 1
ATOM 827 N N . ASP A 1 102 ? 11.471 -21.137 -7.307 1.00 45.19 102 ASP A N 1
ATOM 828 C CA . ASP A 1 102 ? 12.395 -21.763 -6.335 1.00 45.19 102 ASP A CA 1
ATOM 829 C C . ASP A 1 102 ? 12.737 -20.872 -5.131 1.00 45.19 102 ASP A C 1
ATOM 831 O O . ASP A 1 102 ? 13.893 -20.629 -4.786 1.00 45.19 102 ASP A O 1
ATOM 835 N N . ILE A 1 103 ? 11.704 -20.426 -4.414 1.00 50.34 103 ILE A N 1
ATOM 836 C CA . ILE A 1 103 ? 11.849 -20.138 -2.980 1.00 50.34 103 ILE A CA 1
ATOM 837 C C . ILE A 1 103 ? 11.125 -21.258 -2.238 1.00 50.34 103 ILE A C 1
ATOM 839 O O . ILE A 1 103 ? 10.035 -21.084 -1.688 1.00 50.34 103 ILE A O 1
ATOM 843 N N . VAL A 1 104 ? 11.740 -22.443 -2.258 1.00 43.81 104 VAL A N 1
ATOM 844 C CA . VAL A 1 104 ? 11.427 -23.522 -1.322 1.00 43.81 104 VAL A CA 1
ATOM 845 C C . VAL A 1 104 ? 11.723 -22.995 0.075 1.00 43.81 104 VAL A C 1
ATOM 847 O O . VAL A 1 104 ? 12.866 -22.861 0.511 1.00 43.81 104 VAL A O 1
ATOM 850 N N . TRP A 1 105 ? 10.649 -22.659 0.777 1.00 44.34 105 TRP A N 1
ATOM 851 C CA . TRP A 1 105 ? 10.649 -22.413 2.204 1.00 44.34 105 TRP A CA 1
ATOM 852 C C . TRP A 1 105 ? 11.249 -23.629 2.901 1.00 44.34 105 TRP A C 1
ATOM 854 O O . TRP A 1 105 ? 10.633 -24.696 2.928 1.00 44.34 105 TRP A O 1
ATOM 864 N N . LYS A 1 106 ? 12.414 -23.467 3.531 1.00 39.28 106 LYS A N 1
ATOM 865 C CA . LYS A 1 106 ? 12.812 -24.378 4.600 1.00 39.28 106 LYS A CA 1
ATOM 866 C C . LYS A 1 106 ? 11.909 -24.081 5.798 1.00 39.28 106 LYS A C 1
ATOM 868 O O . LYS A 1 106 ? 12.215 -23.258 6.655 1.00 39.28 106 LYS A O 1
ATOM 873 N N . GLN A 1 107 ? 10.726 -24.692 5.779 1.00 43.78 107 GLN A N 1
ATOM 874 C CA . GLN A 1 107 ? 9.852 -24.789 6.934 1.00 43.78 107 GLN A CA 1
ATOM 875 C C . GLN A 1 107 ? 10.556 -25.657 7.976 1.00 43.78 107 GLN A C 1
ATOM 877 O O . GLN A 1 107 ? 10.506 -26.880 7.910 1.00 43.78 107 GLN A O 1
ATOM 882 N N . GLU A 1 108 ? 11.169 -25.025 8.968 1.00 41.22 108 GLU A N 1
ATOM 883 C CA . GLU A 1 108 ? 11.331 -25.648 10.278 1.00 41.22 108 GLU A CA 1
ATOM 884 C C . GLU A 1 108 ? 10.362 -24.961 11.243 1.00 41.22 108 GLU A C 1
ATOM 886 O O . GLU A 1 108 ? 10.652 -23.950 11.874 1.00 41.22 108 GLU A O 1
ATOM 891 N N . GLY A 1 109 ? 9.146 -25.516 11.250 1.00 39.97 109 GLY A N 1
ATOM 892 C CA . GLY A 1 109 ? 8.226 -25.564 12.381 1.00 39.97 109 GLY A CA 1
ATOM 893 C C . GLY A 1 109 ? 7.902 -24.258 13.105 1.00 39.97 109 GLY A C 1
ATOM 894 O O . GLY A 1 109 ? 8.463 -23.978 14.164 1.00 39.97 109 GLY A O 1
ATOM 895 N N . ARG A 1 110 ? 6.839 -23.568 12.674 1.00 35.22 110 ARG A N 1
ATOM 896 C CA . ARG A 1 110 ? 5.862 -23.051 13.643 1.00 35.22 110 ARG A CA 1
ATOM 897 C C . ARG A 1 110 ? 4.491 -22.843 13.012 1.00 35.22 110 ARG A C 1
ATOM 899 O O . ARG A 1 110 ? 4.364 -22.254 11.945 1.00 35.22 110 ARG A O 1
ATOM 906 N N . SER A 1 111 ? 3.501 -23.394 13.697 1.00 33.34 111 SER A N 1
ATOM 907 C CA . SER A 1 111 ? 2.088 -23.470 13.367 1.00 33.34 111 SER A CA 1
ATOM 908 C C . SER A 1 111 ? 1.498 -22.197 12.766 1.00 33.34 111 SER A C 1
ATOM 910 O O . SER A 1 111 ? 1.750 -21.083 13.219 1.00 33.34 111 SER A O 1
ATOM 912 N N . ILE A 1 112 ? 0.617 -22.413 11.791 1.00 41.03 112 ILE A N 1
ATOM 913 C CA . ILE A 1 112 ? -0.434 -21.477 11.407 1.00 41.03 112 ILE A CA 1
ATOM 914 C C . ILE A 1 112 ? -1.308 -21.257 12.644 1.00 41.03 112 ILE A C 1
ATOM 916 O O . ILE A 1 112 ? -2.218 -22.036 12.922 1.00 41.03 112 ILE A O 1
ATOM 920 N N . GLU A 1 113 ? -1.028 -20.203 13.401 1.00 35.00 113 GLU A N 1
ATOM 921 C CA . GLU A 1 113 ? -1.937 -19.719 14.431 1.00 35.00 113 GLU A CA 1
ATOM 922 C C . GLU A 1 113 ? -2.705 -18.539 13.849 1.00 35.00 113 GLU A C 1
ATOM 924 O O . GLU A 1 113 ? -2.193 -17.435 13.666 1.00 35.00 113 GLU A O 1
ATOM 929 N N . ARG A 1 114 ? -3.965 -18.812 13.510 1.00 46.62 114 ARG A N 1
ATOM 930 C CA . ARG A 1 114 ? -4.982 -17.778 13.362 1.00 46.62 114 ARG A CA 1
ATOM 931 C C . ARG A 1 114 ? -4.995 -16.948 14.647 1.00 46.62 114 ARG A C 1
ATOM 933 O O . ARG A 1 114 ? -5.155 -17.505 15.730 1.00 46.62 114 ARG A O 1
ATOM 940 N N . GLY A 1 115 ? -4.916 -15.632 14.494 1.00 35.50 115 GLY A N 1
ATOM 941 C CA . GLY A 1 115 ? -5.155 -14.675 15.566 1.00 35.50 115 GLY A CA 1
ATOM 942 C C . GLY A 1 115 ? -3.890 -14.278 16.316 1.00 35.50 115 GLY A C 1
ATOM 943 O O . GLY A 1 115 ? -3.420 -14.994 17.197 1.00 35.50 115 GLY A O 1
ATOM 944 N N . CYS A 1 116 ? -3.418 -13.057 16.058 1.00 43.16 116 CYS A N 1
ATOM 945 C CA . CYS A 1 116 ? -2.745 -12.294 17.101 1.00 43.16 116 CYS A CA 1
ATOM 946 C C . CYS A 1 116 ? -3.737 -12.154 18.265 1.00 43.16 116 CYS A C 1
ATOM 948 O O . CYS A 1 116 ? -4.662 -11.346 18.217 1.00 43.16 116 CYS A O 1
ATOM 950 N N . LYS A 1 117 ? -3.598 -13.003 19.287 1.00 36.09 117 LYS A N 1
ATOM 951 C CA . LYS A 1 117 ? -4.367 -12.898 20.526 1.00 36.09 117 LYS A CA 1
ATOM 952 C C . LYS A 1 117 ? -4.027 -11.562 21.180 1.00 36.09 117 LYS A C 1
ATOM 954 O O . LYS A 1 117 ? -2.915 -11.357 21.654 1.00 36.09 117 LYS A O 1
ATOM 959 N N . SER A 1 118 ? -5.000 -10.663 21.206 1.00 40.72 118 SER A N 1
ATOM 960 C CA . SER A 1 118 ? -5.023 -9.513 22.098 1.00 40.72 118 SER A CA 1
ATOM 961 C C . SER A 1 118 ? -5.106 -10.018 23.540 1.00 40.72 118 SER A C 1
ATOM 963 O O . SER A 1 118 ? -6.155 -10.516 23.961 1.00 40.72 118 SER A O 1
ATOM 965 N N . GLU A 1 119 ? -4.026 -9.905 24.312 1.00 35.00 119 GLU A N 1
ATOM 966 C CA . GLU A 1 119 ? -4.103 -10.062 25.764 1.00 35.00 119 GLU A CA 1
ATOM 967 C C . GLU A 1 119 ? -4.884 -8.887 26.356 1.00 35.00 119 GLU A C 1
ATOM 969 O O . GLU A 1 119 ? -4.376 -7.794 26.590 1.00 35.00 119 GLU A O 1
ATOM 974 N N . SER A 1 120 ? -6.169 -9.139 26.585 1.00 46.16 120 SER A N 1
ATOM 975 C CA . SER A 1 120 ? -6.989 -8.392 27.528 1.00 46.16 120 SER A CA 1
ATOM 976 C C . SER A 1 120 ? -6.734 -8.964 28.923 1.00 46.16 120 SER A C 1
ATOM 978 O O . SER A 1 120 ? -7.389 -9.934 29.308 1.00 46.16 120 SER A O 1
ATOM 980 N N . SER A 1 121 ? -5.807 -8.385 29.691 1.00 42.28 121 SER A N 1
ATOM 981 C CA . SER A 1 121 ? -5.762 -8.627 31.139 1.00 42.28 121 SER A CA 1
ATOM 982 C C . SER A 1 121 ? -6.540 -7.538 31.873 1.00 42.28 121 SER A C 1
ATOM 984 O O . SER A 1 121 ? -6.464 -6.352 31.560 1.00 42.28 121 SER A O 1
ATOM 986 N N . ARG A 1 122 ? -7.416 -8.000 32.761 1.00 47.25 122 ARG A N 1
ATOM 987 C CA . ARG A 1 122 ? -8.651 -7.351 33.199 1.00 47.25 122 ARG A CA 1
ATOM 988 C C . ARG A 1 122 ? -8.447 -6.383 34.369 1.00 47.25 122 ARG A C 1
ATOM 990 O O . ARG A 1 122 ? -7.558 -6.543 35.192 1.00 47.25 122 ARG A O 1
ATOM 997 N N . ARG A 1 123 ? -9.396 -5.443 34.433 1.00 47.88 123 ARG A N 1
ATOM 998 C CA . ARG A 1 123 ? -9.858 -4.626 35.569 1.00 47.88 123 ARG A CA 1
ATOM 999 C C . ARG A 1 123 ? -9.602 -5.215 36.964 1.00 47.88 123 ARG A C 1
ATOM 1001 O O . ARG A 1 123 ? -10.007 -6.340 37.238 1.00 47.88 123 ARG A O 1
ATOM 1008 N N . GLY A 1 124 ? -9.157 -4.345 37.867 1.00 33.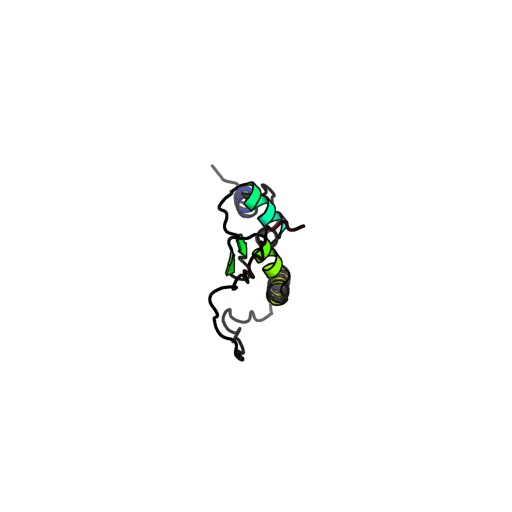78 124 GLY A N 1
ATOM 1009 C CA . GLY A 1 124 ? -9.496 -4.382 39.288 1.00 33.78 124 GLY A CA 1
ATOM 1010 C C . GLY A 1 124 ? -10.080 -3.032 39.706 1.00 33.78 124 GLY A C 1
ATOM 1011 O O . GLY A 1 124 ? -9.343 -2.099 39.995 1.00 33.78 124 GLY A O 1
ATOM 1012 N N . THR A 1 125 ? -11.405 -2.909 39.680 1.00 48.53 125 THR A N 1
ATOM 1013 C CA . THR A 1 125 ? -12.162 -1.899 40.433 1.00 48.53 125 THR A CA 1
ATOM 1014 C C . THR A 1 125 ? -12.379 -2.421 41.845 1.00 48.53 125 THR A C 1
ATOM 1016 O O . THR A 1 125 ? -12.853 -3.547 41.971 1.00 48.53 125 THR A O 1
ATOM 1019 N N . LEU A 1 126 ? -12.145 -1.601 42.868 1.00 51.41 126 LEU A N 1
ATOM 1020 C CA . LEU A 1 126 ? -12.802 -1.717 44.171 1.00 51.41 126 LEU A CA 1
ATOM 1021 C C . LEU A 1 126 ? -12.940 -0.310 44.768 1.00 51.41 126 LEU A C 1
ATOM 1023 O O . LEU A 1 126 ? -11.968 0.299 45.204 1.00 51.41 126 LEU A O 1
ATOM 1027 N N . SER A 1 127 ? -14.172 0.196 44.714 1.00 49.66 127 SER A N 1
ATOM 1028 C CA . SER A 1 127 ? -14.707 1.199 45.633 1.00 49.66 127 SER A CA 1
ATOM 1029 C C . SER A 1 127 ? -14.660 0.671 47.069 1.00 49.66 127 SER A C 1
ATOM 1031 O O . SER A 1 127 ? -14.789 -0.538 47.266 1.00 49.66 127 SER A O 1
ATOM 1033 N N . GLY A 1 128 ? -14.596 1.558 48.064 1.00 44.03 128 GLY A N 1
ATOM 1034 C CA . GLY A 1 128 ? -14.954 1.191 49.435 1.00 44.03 128 GLY A CA 1
ATOM 1035 C C . GLY A 1 128 ? -14.299 2.045 50.508 1.00 44.03 128 GLY A C 1
ATOM 1036 O O . GLY A 1 128 ? -13.160 1.805 50.887 1.00 44.03 128 GLY A O 1
ATOM 1037 N N . GLU A 1 129 ? -15.063 3.015 50.991 1.00 49.12 129 GLU A N 1
ATOM 1038 C CA . GLU A 1 129 ? -14.901 3.735 52.254 1.00 49.12 129 GLU A CA 1
ATOM 1039 C C . GLU A 1 129 ? -14.765 2.773 53.445 1.00 49.12 129 GLU A C 1
ATOM 1041 O O . GLU A 1 129 ? -15.500 1.788 53.487 1.00 49.12 129 GLU A O 1
ATOM 1046 N N . ILE A 1 130 ? -13.920 3.091 54.437 1.00 48.88 130 ILE A N 1
ATOM 1047 C CA . ILE A 1 130 ? -14.182 2.791 55.860 1.00 48.88 130 ILE A CA 1
ATOM 1048 C C . ILE A 1 130 ? -13.243 3.568 56.808 1.00 48.88 130 ILE A C 1
ATOM 1050 O O . ILE A 1 130 ? -12.026 3.449 56.692 1.00 48.88 130 ILE A O 1
ATOM 1054 N N . ALA A 1 131 ? -13.895 4.233 57.775 1.00 47.06 131 ALA A N 1
ATOM 1055 C CA . ALA A 1 131 ? -13.473 4.730 59.100 1.00 47.06 131 ALA A CA 1
ATOM 1056 C C . ALA A 1 131 ? -12.487 5.909 59.203 1.00 47.06 131 ALA A C 1
ATOM 1058 O O . ALA A 1 131 ? -11.261 5.706 59.072 1.00 47.06 131 ALA A O 1
#

InterPro domains:
  IPR042622 Zinc finger protein 106 [PTHR14435] (14-82)

Organism: Toxocara canis (NCBI:txid6265)